Protein AF-A0A1A8QBY9-F1 (afdb_monomer_lite)

Foldseek 3Di:
DDDDDPPPPPPPPPQCPPDPVPDDPVNCPPNDDDDPVNDDPDDDDDDCPVVVVVPVVPDDDDPDDPPDDDDDPVVPPPVPPDDD

InterPro domains:
  IPR026507 Piercer of microtubule wall 1/2 [PF14892] (19-72)
  IPR026507 Piercer of microtubule wall 1/2 [PTHR20899] (10-80)

pLDDT: mean 77.58, std 17.5, range [38.41, 95.56]

Structure (mmCIF, N/CA/C/O backbone):
data_AF-A0A1A8QBY9-F1
#
_entry.id   AF-A0A1A8QBY9-F1
#
loop_
_atom_site.group_PDB
_atom_site.id
_atom_site.type_symbol
_atom_site.label_atom_id
_atom_site.label_alt_id
_atom_site.label_comp_id
_atom_site.label_asym_id
_atom_site.label_entity_id
_atom_site.label_seq_id
_atom_site.pdbx_PDB_ins_code
_atom_site.Cartn_x
_atom_site.Cartn_y
_atom_site.Cartn_z
_atom_site.occupancy
_atom_site.B_iso_or_equiv
_atom_site.auth_seq_id
_atom_site.auth_comp_id
_atom_site.auth_asym_id
_atom_site.auth_atom_id
_atom_site.pdbx_PDB_model_num
ATOM 1 N N . ILE A 1 1 ? 35.911 24.146 3.602 1.00 38.41 1 ILE A N 1
ATOM 2 C CA . ILE A 1 1 ? 36.574 22.913 3.114 1.00 38.41 1 ILE A CA 1
ATOM 3 C C . ILE A 1 1 ? 35.472 22.023 2.559 1.00 38.41 1 ILE A C 1
ATOM 5 O O . ILE A 1 1 ? 34.674 21.505 3.327 1.00 38.41 1 ILE A O 1
ATOM 9 N N . THR A 1 2 ? 35.343 21.982 1.235 1.00 40.53 2 THR A N 1
ATOM 10 C CA . THR A 1 2 ? 34.267 21.282 0.520 1.00 40.53 2 THR A CA 1
ATOM 11 C C . THR A 1 2 ? 34.801 19.923 0.095 1.00 40.53 2 THR A C 1
ATOM 13 O O . THR A 1 2 ? 35.627 19.849 -0.809 1.00 40.53 2 THR A O 1
ATOM 16 N N . THR A 1 3 ? 34.391 18.848 0.764 1.00 49.25 3 THR A N 1
ATOM 17 C CA . THR A 1 3 ? 34.881 17.503 0.440 1.00 49.25 3 THR A CA 1
ATOM 18 C C . THR A 1 3 ? 33.972 16.881 -0.617 1.00 49.25 3 THR A C 1
ATOM 20 O O . THR A 1 3 ? 32.945 16.281 -0.310 1.00 49.25 3 THR A O 1
ATOM 23 N N . SER A 1 4 ? 34.329 17.060 -1.887 1.00 46.59 4 SER A N 1
ATOM 24 C CA . SER A 1 4 ? 33.723 16.354 -3.016 1.00 46.59 4 SER A CA 1
ATOM 25 C C . SER A 1 4 ? 34.146 14.884 -2.982 1.00 46.59 4 SER A C 1
ATOM 27 O O . SER A 1 4 ? 35.281 14.550 -3.321 1.00 46.59 4 SER A O 1
ATOM 29 N N . ALA A 1 5 ? 33.239 14.003 -2.565 1.00 47.69 5 ALA A N 1
ATOM 30 C CA . ALA A 1 5 ? 33.425 12.564 -2.682 1.00 47.69 5 ALA A CA 1
ATOM 31 C C . ALA A 1 5 ? 33.385 12.174 -4.169 1.00 47.69 5 ALA A C 1
ATOM 33 O O . ALA A 1 5 ? 32.329 12.191 -4.806 1.00 47.69 5 ALA A O 1
ATOM 34 N N . THR A 1 6 ? 34.538 11.832 -4.740 1.00 48.94 6 THR A N 1
ATOM 35 C CA . THR A 1 6 ? 34.630 11.219 -6.066 1.00 48.94 6 THR A CA 1
ATOM 36 C C . THR A 1 6 ? 34.023 9.819 -5.995 1.00 48.94 6 THR A C 1
ATOM 38 O O . THR A 1 6 ? 34.604 8.872 -5.466 1.00 48.94 6 THR A O 1
ATOM 41 N N . ARG A 1 7 ? 32.794 9.684 -6.502 1.00 53.50 7 ARG A N 1
ATOM 42 C CA . ARG A 1 7 ? 32.103 8.398 -6.607 1.00 53.50 7 ARG A CA 1
ATOM 43 C C . ARG A 1 7 ? 32.839 7.542 -7.639 1.00 53.50 7 ARG A C 1
ATOM 45 O O . ARG A 1 7 ? 32.670 7.737 -8.839 1.00 53.50 7 ARG A O 1
ATOM 52 N N . SER A 1 8 ? 33.660 6.603 -7.171 1.00 45.44 8 SER A N 1
ATOM 53 C CA . SER A 1 8 ? 34.201 5.527 -8.004 1.00 45.44 8 SER A CA 1
ATOM 54 C C . SER A 1 8 ? 33.024 4.760 -8.611 1.00 45.44 8 SER A C 1
ATOM 56 O O . SER A 1 8 ? 32.287 4.056 -7.915 1.00 45.44 8 SER A O 1
ATOM 58 N N . MET A 1 9 ? 32.790 4.973 -9.905 1.00 48.38 9 MET A N 1
ATOM 59 C CA . MET A 1 9 ? 31.807 4.234 -10.685 1.00 48.38 9 MET A CA 1
ATOM 60 C C . MET A 1 9 ? 32.338 2.807 -10.805 1.00 48.38 9 MET A C 1
ATOM 62 O O . MET A 1 9 ? 33.186 2.522 -11.647 1.00 48.38 9 MET A O 1
ATOM 66 N N . LYS A 1 10 ? 31.882 1.911 -9.923 1.00 44.72 10 LYS A N 1
ATOM 67 C CA . LYS A 1 10 ? 32.106 0.475 -10.089 1.00 44.72 10 LYS A CA 1
ATOM 68 C C . LYS A 1 10 ? 31.495 0.083 -11.433 1.00 44.72 10 LYS A C 1
ATOM 70 O O . LYS A 1 10 ? 30.274 0.034 -11.560 1.00 44.72 10 LYS A O 1
ATOM 75 N N . SER A 1 11 ? 32.345 -0.140 -12.432 1.00 47.56 11 SER A N 1
ATOM 76 C CA . SER A 1 11 ? 31.954 -0.738 -13.704 1.00 47.56 11 SER A CA 1
ATOM 77 C C . SER A 1 11 ? 31.409 -2.131 -13.405 1.00 47.56 11 SER A C 1
ATOM 79 O O . SER A 1 11 ? 32.163 -3.072 -13.169 1.00 47.56 11 SER A O 1
ATOM 81 N N . ALA A 1 12 ? 30.085 -2.254 -13.353 1.00 56.34 12 ALA A N 1
ATOM 82 C CA . ALA A 1 12 ? 29.405 -3.536 -13.341 1.00 56.34 12 ALA A CA 1
ATOM 83 C C . ALA A 1 12 ? 29.437 -4.100 -14.766 1.00 56.34 12 ALA A C 1
ATOM 85 O O . ALA A 1 12 ? 28.433 -4.140 -15.465 1.00 56.34 12 ALA A O 1
ATOM 86 N N . THR A 1 13 ? 30.621 -4.500 -15.212 1.00 50.81 13 THR A N 1
ATOM 87 C CA . THR A 1 13 ? 30.780 -5.341 -16.393 1.00 50.81 13 THR A CA 1
ATOM 88 C C . THR A 1 13 ? 31.426 -6.633 -15.929 1.00 50.81 13 THR A C 1
ATOM 90 O O . THR A 1 13 ? 32.602 -6.889 -16.140 1.00 50.81 13 THR A O 1
ATOM 93 N N . ASN A 1 14 ? 30.631 -7.477 -15.272 1.00 52.22 14 ASN A N 1
ATOM 94 C CA . ASN A 1 14 ? 30.793 -8.903 -15.507 1.00 52.22 14 ASN A CA 1
ATOM 95 C C . ASN A 1 14 ? 29.960 -9.175 -16.757 1.00 52.22 14 ASN A C 1
ATOM 97 O O . ASN A 1 14 ? 28.763 -9.438 -16.611 1.00 52.22 14 ASN A O 1
ATOM 101 N N . PRO A 1 15 ? 30.510 -9.042 -17.985 1.00 54.22 15 PRO A N 1
ATOM 102 C CA . PRO A 1 15 ? 29.813 -9.594 -19.126 1.00 54.22 15 PRO A CA 1
ATOM 103 C C . PRO A 1 15 ? 29.590 -11.057 -18.768 1.00 54.22 15 PRO A C 1
ATOM 105 O O . PRO A 1 15 ? 30.535 -11.788 -18.464 1.00 54.22 15 PRO A O 1
ATOM 108 N N . ASN A 1 16 ? 28.330 -11.473 -18.706 1.00 60.22 16 ASN A N 1
ATOM 109 C CA . ASN A 1 16 ? 28.021 -12.882 -18.659 1.00 60.22 16 ASN A CA 1
ATOM 110 C C . ASN A 1 16 ? 28.498 -13.435 -20.009 1.00 60.22 16 ASN A C 1
ATOM 112 O O . ASN A 1 16 ? 27.740 -13.492 -20.972 1.00 60.22 16 ASN A O 1
ATOM 116 N N . ILE A 1 17 ? 29.781 -13.807 -20.099 1.00 59.06 17 ILE A N 1
ATOM 117 C CA . ILE A 1 17 ? 30.384 -14.555 -21.214 1.00 59.06 17 ILE A CA 1
ATOM 118 C C . ILE A 1 17 ? 29.890 -16.012 -21.098 1.00 59.06 17 ILE A C 1
ATOM 120 O O . ILE A 1 17 ? 30.620 -16.985 -21.265 1.00 59.06 17 ILE A O 1
ATOM 124 N N . GLY A 1 18 ? 28.621 -16.178 -20.719 1.00 62.97 18 GLY A N 1
ATOM 125 C CA . GLY A 1 18 ? 27.920 -17.435 -20.678 1.00 62.97 18 GLY A CA 1
ATOM 126 C C . GLY A 1 18 ? 27.766 -17.882 -22.113 1.00 62.97 18 GLY A C 1
ATOM 127 O O . GLY A 1 18 ? 27.041 -17.269 -22.891 1.00 62.97 18 GLY A O 1
ATOM 128 N N . ARG A 1 19 ? 28.551 -18.902 -22.456 1.00 67.94 19 ARG A N 1
ATOM 129 C CA . ARG A 1 19 ? 28.484 -19.736 -23.653 1.00 67.94 19 ARG A CA 1
ATOM 130 C C . ARG A 1 19 ? 27.512 -19.227 -24.730 1.00 67.94 19 ARG A C 1
ATOM 132 O O . ARG A 1 19 ? 26.319 -19.511 -24.686 1.00 67.94 19 ARG A O 1
ATOM 139 N N . ILE A 1 20 ? 28.068 -18.572 -25.752 1.00 72.56 20 ILE A N 1
ATOM 140 C CA . ILE A 1 20 ? 27.346 -18.016 -26.916 1.00 72.56 20 ILE A CA 1
ATOM 141 C C . ILE A 1 20 ? 26.365 -19.035 -27.527 1.00 72.56 20 ILE A C 1
ATOM 143 O O . ILE A 1 20 ? 25.269 -18.675 -27.939 1.00 72.56 20 ILE A O 1
ATOM 147 N N . LEU A 1 21 ? 26.736 -20.320 -27.519 1.00 81.31 21 LEU A N 1
ATOM 148 C CA . LEU A 1 21 ? 25.943 -21.421 -28.076 1.00 81.31 21 LEU A CA 1
ATOM 149 C C . LEU A 1 21 ? 24.649 -21.743 -27.305 1.00 81.31 21 LEU A C 1
ATOM 151 O O . LEU A 1 21 ? 23.795 -22.427 -27.855 1.00 81.31 21 LEU A O 1
ATOM 155 N N . TYR A 1 22 ? 24.499 -21.291 -26.057 1.00 82.69 22 TYR A N 1
ATOM 156 C CA . TYR A 1 22 ? 23.334 -21.576 -25.201 1.00 82.69 22 TYR A CA 1
ATOM 157 C C . TYR A 1 22 ? 22.645 -20.311 -24.690 1.00 82.69 22 TYR A C 1
ATOM 159 O O . TYR A 1 22 ? 21.985 -20.328 -23.650 1.00 82.69 22 TYR A O 1
ATOM 167 N N . ARG A 1 23 ? 22.797 -19.198 -25.412 1.00 82.19 23 ARG A N 1
ATOM 168 C CA . ARG A 1 23 ? 22.147 -17.943 -25.044 1.00 82.19 23 ARG A CA 1
ATOM 169 C C . ARG A 1 23 ? 20.635 -18.061 -25.237 1.00 82.19 23 ARG A C 1
ATOM 171 O O . ARG A 1 23 ? 20.162 -18.245 -26.356 1.00 82.19 23 ARG A O 1
ATOM 178 N N . THR A 1 24 ? 19.878 -17.923 -24.155 1.00 85.19 24 THR A N 1
ATOM 179 C CA . THR A 1 24 ? 18.415 -17.817 -24.202 1.00 85.19 24 THR A CA 1
ATOM 180 C C . THR A 1 24 ? 17.994 -16.352 -24.337 1.00 85.19 24 THR A C 1
ATOM 182 O O . THR A 1 24 ? 18.790 -15.432 -24.163 1.00 85.19 24 THR A O 1
ATOM 185 N N . THR A 1 25 ? 16.723 -16.092 -24.636 1.00 85.75 25 THR A N 1
ATOM 186 C CA . THR A 1 25 ? 16.187 -14.718 -24.667 1.00 85.75 25 THR A CA 1
ATOM 187 C C . THR A 1 25 ? 16.151 -14.081 -23.273 1.00 85.75 25 THR A C 1
ATOM 189 O O . THR A 1 25 ? 16.373 -12.880 -23.138 1.00 85.75 25 THR A O 1
ATOM 192 N N . SER A 1 26 ? 15.946 -14.883 -22.224 1.00 87.31 26 SER A N 1
ATOM 193 C CA . SER A 1 26 ? 15.945 -14.432 -20.828 1.00 87.31 26 SER A CA 1
ATOM 194 C C . SER A 1 26 ? 17.327 -14.024 -20.313 1.00 87.31 26 SER A C 1
ATOM 196 O O . SER A 1 26 ? 17.411 -13.151 -19.451 1.00 87.31 26 SER A O 1
ATOM 198 N N . SER A 1 27 ? 18.417 -14.583 -20.858 1.00 83.56 27 SER A N 1
ATOM 199 C CA . SER A 1 27 ? 19.784 -14.269 -20.415 1.00 83.56 27 SER A CA 1
ATOM 200 C C . SER A 1 27 ? 20.229 -12.839 -20.753 1.00 83.56 27 SER A C 1
ATOM 202 O O . SER A 1 27 ? 21.296 -12.412 -20.322 1.00 83.56 27 SER A O 1
ATOM 204 N N . ALA A 1 28 ? 19.443 -12.098 -21.542 1.00 84.00 28 ALA A N 1
ATOM 205 C CA . ALA A 1 28 ? 19.683 -10.687 -21.832 1.00 84.00 28 ALA A CA 1
ATOM 206 C C . ALA A 1 28 ? 19.191 -9.747 -20.712 1.00 84.00 28 ALA A C 1
ATOM 208 O O . ALA A 1 28 ? 19.600 -8.584 -20.670 1.00 84.00 28 ALA A O 1
ATOM 209 N N . TYR A 1 29 ? 18.332 -10.215 -19.798 1.00 89.25 29 TYR A N 1
ATOM 210 C CA . TYR A 1 29 ? 17.839 -9.391 -18.694 1.00 89.25 29 TYR A CA 1
ATOM 211 C C . TYR A 1 29 ? 18.982 -9.014 -17.738 1.00 89.25 29 TYR A C 1
ATOM 213 O O . TYR A 1 29 ? 19.762 -9.867 -17.324 1.00 89.25 29 TYR A O 1
ATOM 221 N N . GLY A 1 30 ? 19.104 -7.725 -17.403 1.00 86.75 30 GLY A N 1
ATOM 222 C CA . GLY A 1 30 ? 20.183 -7.209 -16.550 1.00 86.75 30 GLY A CA 1
ATOM 223 C C . GLY A 1 30 ? 21.566 -7.126 -17.215 1.00 86.75 30 GLY A C 1
ATOM 224 O O . GLY A 1 30 ? 22.540 -6.833 -16.529 1.00 86.75 30 GLY A O 1
ATOM 225 N N . SER A 1 31 ? 21.670 -7.368 -18.529 1.00 85.00 31 SER A N 1
ATOM 226 C CA . SER A 1 31 ? 22.945 -7.289 -19.265 1.00 85.00 31 SER A CA 1
ATOM 227 C C . SER A 1 31 ? 23.454 -5.859 -19.484 1.00 85.00 31 SER A C 1
ATOM 229 O O . SER A 1 31 ? 24.658 -5.657 -19.630 1.00 85.00 31 SER A O 1
ATOM 231 N N . PHE A 1 32 ? 22.555 -4.872 -19.489 1.00 85.69 32 PHE A N 1
ATOM 232 C CA . PHE A 1 32 ? 22.890 -3.462 -19.672 1.00 85.69 32 PHE A CA 1
ATOM 233 C C . PHE A 1 32 ? 22.874 -2.710 -18.335 1.00 85.69 32 PHE A C 1
ATOM 235 O O . PHE A 1 32 ? 21.972 -2.937 -17.522 1.00 85.69 32 PHE A O 1
ATOM 242 N N . PRO A 1 33 ? 23.834 -1.796 -18.099 1.00 86.94 33 PRO A N 1
ATOM 243 C CA . PRO A 1 33 ? 23.804 -0.936 -16.926 1.00 86.94 33 PRO A CA 1
ATOM 244 C C . PRO A 1 33 ? 22.627 0.055 -17.005 1.00 86.94 33 PRO A C 1
ATOM 246 O O . PRO A 1 33 ? 22.211 0.429 -18.104 1.00 86.94 33 PRO A O 1
ATOM 249 N N . PRO A 1 34 ? 22.098 0.519 -15.860 1.00 89.88 34 PRO A N 1
ATOM 250 C CA . PRO A 1 34 ? 21.086 1.570 -15.851 1.00 89.88 34 PRO A CA 1
ATOM 251 C C . PRO A 1 34 ? 21.667 2.886 -16.390 1.00 89.88 34 PRO A C 1
ATOM 253 O O . PRO A 1 34 ? 22.800 3.245 -16.058 1.00 89.88 34 PRO A O 1
ATOM 256 N N . THR A 1 35 ? 20.882 3.622 -17.181 1.00 91.81 35 THR A N 1
ATOM 257 C CA . THR A 1 35 ? 21.243 4.953 -17.688 1.00 91.81 35 THR A CA 1
ATOM 258 C C . THR A 1 35 ? 20.387 6.036 -17.014 1.00 91.81 35 THR A C 1
ATOM 260 O O . THR A 1 35 ? 19.281 5.747 -16.551 1.00 91.81 35 THR A O 1
ATOM 263 N N . PRO A 1 36 ? 20.862 7.290 -16.895 1.00 90.25 36 PRO A N 1
ATOM 264 C CA . PRO A 1 36 ? 20.064 8.373 -16.312 1.00 90.25 36 PRO A CA 1
ATOM 265 C C . PRO A 1 36 ? 18.722 8.589 -17.022 1.00 90.25 36 PRO A C 1
ATOM 267 O O . PRO A 1 36 ? 17.721 8.881 -16.375 1.00 90.25 36 PRO A O 1
ATOM 270 N N . GLU A 1 37 ? 18.689 8.389 -18.337 1.00 93.50 37 GLU A N 1
ATOM 271 C CA . GLU A 1 37 ? 17.513 8.558 -19.193 1.00 93.50 37 GLU A CA 1
ATOM 272 C C . GLU A 1 37 ? 16.451 7.479 -18.948 1.00 93.50 37 GLU A C 1
ATOM 274 O O . GLU A 1 37 ? 15.275 7.709 -19.218 1.00 93.50 37 GLU A O 1
ATOM 279 N N . SER A 1 38 ? 16.840 6.308 -18.426 1.00 90.69 38 SER A N 1
ATOM 280 C CA . SER A 1 38 ? 15.889 5.253 -18.058 1.00 90.69 38 SER A CA 1
ATOM 281 C C . SER A 1 38 ? 15.261 5.464 -16.679 1.00 90.69 38 SER A C 1
ATOM 283 O O . SER A 1 38 ? 14.311 4.766 -16.317 1.00 90.69 38 SER A O 1
ATOM 285 N N . SER A 1 39 ? 15.775 6.420 -15.899 1.00 91.50 39 SER A N 1
ATOM 286 C CA . SER A 1 39 ? 15.239 6.751 -14.581 1.00 91.50 39 SER A CA 1
ATOM 287 C C . SER A 1 39 ? 14.029 7.688 -14.698 1.00 91.50 39 SER A C 1
ATOM 289 O O . SER A 1 39 ? 14.025 8.591 -15.535 1.00 91.50 39 SER A O 1
ATOM 291 N N . PRO A 1 40 ? 13.000 7.540 -13.845 1.00 94.19 40 PRO A N 1
ATOM 292 C CA . PRO A 1 40 ? 11.891 8.487 -13.818 1.00 94.19 40 PRO A CA 1
ATOM 293 C C . PRO A 1 40 ? 12.363 9.868 -13.335 1.00 94.19 40 PRO A C 1
ATOM 295 O O . PRO A 1 40 ? 13.188 9.966 -12.428 1.00 94.19 40 PRO A O 1
ATOM 298 N N . HIS A 1 41 ? 11.783 10.947 -13.873 1.00 93.12 41 HIS A N 1
ATOM 299 C CA . HIS A 1 41 ? 12.081 12.318 -13.428 1.00 93.12 41 HIS A CA 1
A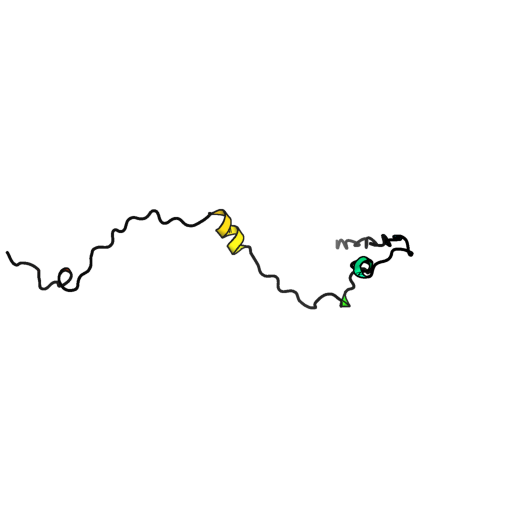TOM 300 C C . HIS A 1 41 ? 11.675 12.595 -11.977 1.00 93.12 41 HIS A C 1
ATOM 302 O O . HIS A 1 41 ? 12.221 13.483 -11.326 1.00 93.12 41 HIS A O 1
ATOM 308 N N . SER A 1 42 ? 10.693 11.866 -11.456 1.00 95.31 42 SER A N 1
ATOM 309 C CA . SER A 1 42 ? 10.255 11.984 -10.070 1.00 95.31 42 SER A CA 1
ATOM 310 C C . SER A 1 42 ? 9.715 10.651 -9.582 1.00 95.31 42 SER A C 1
ATOM 312 O O . SER A 1 42 ? 9.011 9.947 -10.306 1.00 95.31 42 SER A O 1
ATOM 314 N N . TYR A 1 43 ? 10.032 10.316 -8.336 1.00 95.56 43 TYR A N 1
ATOM 315 C CA . TYR A 1 43 ? 9.570 9.107 -7.672 1.00 95.56 43 TYR A CA 1
ATOM 316 C C . TYR A 1 43 ? 8.931 9.483 -6.337 1.00 95.56 43 TYR A C 1
ATOM 318 O O . TYR A 1 43 ? 9.568 10.110 -5.494 1.00 95.56 43 TYR A O 1
ATOM 326 N N . HIS A 1 44 ? 7.670 9.093 -6.152 1.00 95.31 44 HIS A N 1
ATOM 327 C CA . HIS A 1 44 ? 6.882 9.384 -4.955 1.00 95.31 44 HIS A CA 1
ATOM 328 C C . HIS A 1 44 ? 6.609 8.076 -4.202 1.00 95.31 44 HIS A C 1
ATOM 330 O O . HIS A 1 44 ? 5.541 7.478 -4.371 1.00 95.31 44 HIS A O 1
ATOM 336 N N . PRO A 1 45 ? 7.577 7.568 -3.414 1.00 95.06 45 PRO A N 1
ATOM 337 C CA . PRO A 1 45 ? 7.380 6.335 -2.670 1.00 95.06 45 PRO A CA 1
ATOM 338 C C . PRO A 1 45 ? 6.282 6.510 -1.625 1.00 95.06 45 PRO A C 1
ATOM 340 O O . PRO A 1 45 ? 6.194 7.534 -0.945 1.00 95.06 45 PRO A O 1
ATOM 343 N N . LYS A 1 46 ? 5.478 5.464 -1.435 1.00 95.56 46 LYS A N 1
ATOM 344 C CA . LYS A 1 46 ? 4.548 5.411 -0.308 1.00 95.56 46 LYS A CA 1
ATOM 345 C C . LYS A 1 46 ? 5.328 5.159 0.981 1.00 95.56 46 LYS A C 1
ATOM 347 O O . LYS A 1 46 ? 6.125 4.226 1.070 1.00 95.56 46 LYS A O 1
ATOM 352 N N . SER A 1 47 ? 5.085 5.987 1.993 1.00 95.44 47 SER A N 1
ATOM 353 C CA . SER A 1 47 ? 5.621 5.756 3.333 1.00 95.44 47 SER A CA 1
ATOM 354 C C . SER A 1 47 ? 4.797 4.685 4.039 1.00 95.44 47 SER A C 1
ATOM 356 O O . SER A 1 47 ? 3.594 4.840 4.222 1.00 95.44 47 SER A O 1
ATOM 358 N N . HIS A 1 48 ? 5.463 3.627 4.496 1.00 95.38 48 HIS A N 1
ATOM 359 C CA . HIS A 1 48 ? 4.870 2.606 5.363 1.00 95.38 48 HIS A CA 1
ATOM 360 C C . HIS A 1 48 ? 5.236 2.809 6.843 1.00 95.38 48 HIS A C 1
ATOM 362 O O . HIS A 1 48 ? 5.088 1.887 7.642 1.00 95.38 48 HIS A O 1
ATOM 368 N N . ARG A 1 49 ? 5.737 3.996 7.228 1.00 95.56 49 ARG A N 1
ATOM 369 C CA . ARG A 1 49 ? 6.189 4.264 8.607 1.00 95.56 49 ARG A CA 1
ATOM 370 C C . ARG A 1 49 ? 5.070 4.070 9.630 1.00 95.56 49 ARG A C 1
ATOM 372 O O . ARG A 1 49 ? 5.249 3.291 10.557 1.00 95.56 49 ARG A O 1
ATOM 379 N N . PHE A 1 50 ? 3.916 4.694 9.393 1.00 93.81 50 PHE A N 1
ATOM 380 C CA . PHE A 1 50 ? 2.746 4.588 10.266 1.00 93.81 50 PHE A CA 1
ATOM 381 C C . PHE A 1 50 ? 2.298 3.131 10.450 1.00 93.81 50 PHE A C 1
ATOM 383 O O . PHE A 1 50 ? 2.224 2.635 11.569 1.00 93.81 50 PHE A O 1
ATOM 390 N N . THR A 1 51 ? 2.086 2.401 9.351 1.00 94.31 51 THR A N 1
ATOM 391 C CA . THR A 1 51 ? 1.640 1.001 9.408 1.00 94.31 51 THR A CA 1
ATOM 392 C C . THR A 1 51 ? 2.660 0.097 10.094 1.00 94.31 51 THR A C 1
ATOM 394 O O . THR A 1 51 ? 2.271 -0.792 10.842 1.00 94.31 51 THR A O 1
ATOM 397 N N . LYS A 1 52 ? 3.963 0.328 9.881 1.00 94.88 52 LYS A N 1
ATOM 398 C CA . LYS A 1 52 ? 5.037 -0.431 10.537 1.00 94.88 52 LYS A CA 1
ATOM 399 C C . LYS A 1 52 ? 5.069 -0.198 12.049 1.00 94.88 52 LYS A C 1
ATOM 401 O O . LYS A 1 52 ? 5.362 -1.122 12.807 1.00 94.88 52 LYS A O 1
ATOM 406 N N . GLU A 1 53 ? 4.812 1.032 12.484 1.00 94.56 53 GLU A N 1
ATOM 407 C CA . GLU A 1 53 ? 4.702 1.375 13.902 1.00 94.56 53 GLU A CA 1
ATOM 408 C C . GLU A 1 53 ? 3.447 0.735 14.509 1.00 94.56 53 GLU A C 1
ATOM 410 O O . GLU A 1 53 ? 3.550 0.059 15.530 1.00 94.56 53 GLU A O 1
ATOM 415 N N . GLN A 1 54 ? 2.301 0.821 13.830 1.00 92.69 54 GLN A N 1
ATOM 416 C CA . GLN A 1 54 ? 1.055 0.197 14.279 1.00 92.69 54 GLN A CA 1
ATOM 417 C C . GLN A 1 54 ? 1.147 -1.336 14.342 1.00 92.69 54 GLN A C 1
ATOM 419 O O . GLN A 1 54 ? 0.695 -1.939 15.312 1.00 92.69 54 GLN A O 1
ATOM 424 N N . SER A 1 55 ? 1.790 -1.985 13.366 1.00 92.31 55 SER A N 1
ATOM 425 C CA . SER A 1 55 ? 1.909 -3.449 13.331 1.00 92.31 55 SER A CA 1
ATOM 426 C C . SER A 1 55 ? 2.732 -4.024 14.485 1.00 92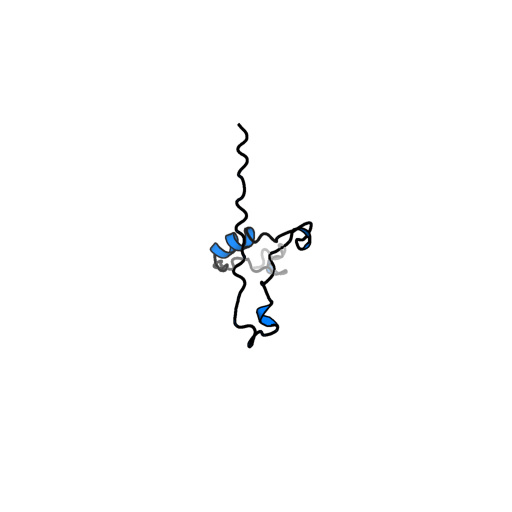.31 55 SER A C 1
ATOM 428 O O . SER A 1 55 ? 2.574 -5.195 14.818 1.00 92.31 55 SER A O 1
ATOM 430 N N . ARG A 1 56 ? 3.612 -3.226 15.111 1.00 92.56 56 ARG A N 1
ATOM 431 C CA . ARG A 1 56 ? 4.379 -3.670 16.290 1.00 92.56 56 ARG A CA 1
ATOM 432 C C . ARG A 1 56 ? 3.486 -3.961 17.495 1.00 92.56 56 ARG A C 1
ATOM 434 O O . ARG A 1 56 ? 3.870 -4.781 18.319 1.00 92.56 56 ARG A O 1
ATOM 441 N N . GLY A 1 57 ? 2.330 -3.302 17.592 1.00 89.75 57 GLY A N 1
ATOM 442 C CA . GLY A 1 57 ? 1.371 -3.489 18.682 1.00 89.75 57 GLY A CA 1
ATOM 443 C C . GLY A 1 57 ? 0.515 -4.754 18.565 1.00 89.75 57 GLY A C 1
ATOM 444 O O . GLY A 1 57 ? -0.246 -5.043 19.481 1.00 89.75 57 GLY A O 1
ATOM 445 N N . GLY A 1 58 ? 0.635 -5.514 17.471 1.00 90.06 58 GLY A N 1
ATOM 446 C CA . GLY A 1 58 ? -0.191 -6.694 17.224 1.00 90.06 58 GLY A CA 1
ATOM 447 C C . GLY A 1 58 ? -1.635 -6.353 16.846 1.00 90.06 58 GLY A C 1
ATOM 448 O O . GLY A 1 58 ? -1.967 -5.221 16.495 1.00 90.06 58 GLY A O 1
ATOM 449 N N . MET A 1 59 ? -2.496 -7.370 16.864 1.00 92.94 59 MET A N 1
ATOM 450 C CA . MET A 1 59 ? -3.921 -7.204 16.587 1.00 92.94 59 MET A CA 1
ATOM 451 C C . MET A 1 59 ? -4.627 -6.607 17.803 1.00 92.94 59 MET A C 1
ATOM 453 O O . MET A 1 59 ? -4.448 -7.091 18.919 1.00 92.94 59 MET A O 1
ATOM 457 N N . TYR A 1 60 ? -5.456 -5.588 17.574 1.00 91.69 60 TYR A N 1
ATOM 458 C CA . TYR A 1 60 ? -6.337 -5.053 18.608 1.00 91.69 60 TYR A CA 1
ATOM 459 C C . TYR A 1 60 ? -7.246 -6.163 19.153 1.00 91.69 60 TYR A C 1
ATOM 461 O O . TYR A 1 60 ? -7.828 -6.927 18.381 1.00 91.69 60 TYR A O 1
ATOM 469 N N . GLN A 1 61 ? -7.358 -6.232 20.477 1.00 92.25 61 GLN A N 1
ATOM 470 C CA . GLN A 1 61 ? -8.301 -7.097 21.174 1.00 92.25 61 GLN A CA 1
ATOM 471 C C . GLN A 1 61 ? -9.208 -6.226 22.031 1.00 92.25 61 GLN A C 1
ATOM 473 O O . GLN A 1 61 ? -8.725 -5.411 22.821 1.00 92.25 61 GLN A O 1
ATOM 478 N N . ASP A 1 62 ? -10.513 -6.408 21.865 1.00 93.50 62 AS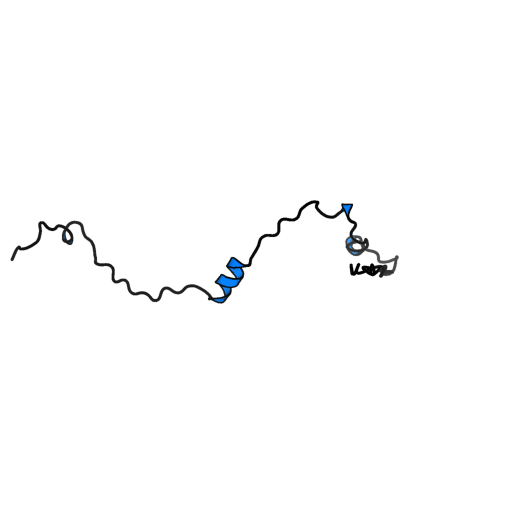P A N 1
ATOM 479 C CA . ASP A 1 62 ? -11.491 -5.801 22.750 1.00 93.50 62 ASP A CA 1
ATOM 480 C C . ASP A 1 62 ? -11.636 -6.674 23.999 1.00 93.50 62 ASP A C 1
ATOM 482 O O . ASP A 1 62 ? -12.161 -7.783 23.941 1.00 93.50 62 ASP A O 1
ATOM 486 N N . ASN A 1 63 ? -11.118 -6.169 25.118 1.00 92.25 63 ASN A N 1
ATOM 487 C CA . ASN A 1 63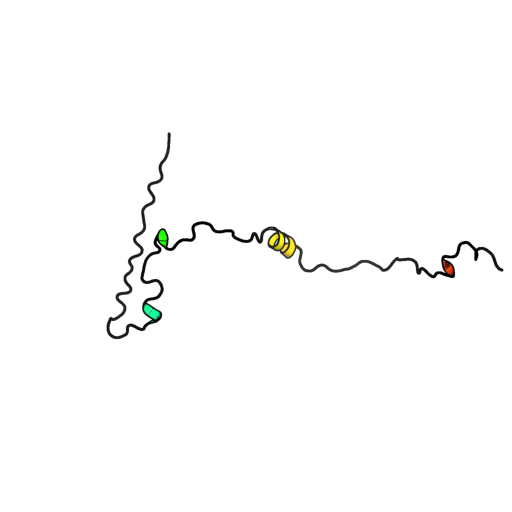 ? -11.240 -6.785 26.439 1.00 92.25 63 ASN A CA 1
ATOM 488 C C . ASN A 1 63 ? -12.156 -5.957 27.358 1.00 92.25 63 ASN A C 1
ATOM 490 O O . ASN A 1 63 ? -12.071 -6.068 28.583 1.00 92.25 63 ASN A O 1
ATOM 494 N N . SER A 1 64 ? -12.976 -5.068 26.789 1.00 94.31 64 SER A N 1
ATOM 495 C CA . SER A 1 64 ? -13.903 -4.237 27.553 1.00 94.31 64 SER A CA 1
ATOM 496 C C . SER A 1 64 ? -15.200 -4.985 27.884 1.00 94.31 64 SER A C 1
ATOM 498 O O . SER A 1 64 ? -15.572 -5.960 27.234 1.00 94.31 64 SER A O 1
ATOM 500 N N . LEU A 1 65 ? -15.882 -4.549 28.947 1.00 93.81 65 LEU A N 1
ATOM 501 C CA . LEU A 1 65 ? -17.206 -5.052 29.304 1.00 93.81 65 LEU A CA 1
ATOM 502 C C . LEU A 1 65 ? -18.280 -4.142 28.709 1.00 93.81 65 LEU A C 1
ATOM 504 O O . LEU A 1 65 ? -18.163 -2.918 28.758 1.00 93.81 65 LEU A O 1
ATOM 508 N N . ASN A 1 66 ? -19.373 -4.740 28.239 1.00 91.19 66 ASN A N 1
ATOM 509 C CA . ASN A 1 66 ? -20.565 -4.000 27.839 1.00 91.19 66 ASN A CA 1
ATOM 510 C C . ASN A 1 66 ? -21.274 -3.455 29.085 1.00 91.19 66 ASN A C 1
ATOM 512 O O . ASN A 1 66 ? -22.096 -4.135 29.691 1.00 91.19 66 ASN A O 1
ATOM 516 N N . THR A 1 67 ? -20.933 -2.230 29.478 1.00 90.94 67 THR A N 1
ATOM 517 C CA . THR A 1 67 ? -21.527 -1.526 30.630 1.00 90.94 67 THR A CA 1
ATOM 518 C C . THR A 1 67 ? -22.547 -0.468 30.219 1.00 90.94 67 THR A C 1
ATOM 520 O O . THR A 1 67 ? -23.011 0.310 31.053 1.00 90.94 67 THR A O 1
ATOM 523 N N . ALA A 1 68 ? -22.901 -0.417 28.932 1.00 89.25 68 ALA A N 1
ATOM 524 C CA . ALA A 1 68 ? -23.963 0.454 28.458 1.00 89.25 68 ALA A CA 1
ATOM 525 C C . ALA A 1 68 ? -25.279 0.088 29.163 1.00 89.25 68 ALA A C 1
ATOM 527 O O . ALA A 1 68 ? -25.664 -1.079 29.195 1.00 89.25 68 ALA A O 1
ATOM 528 N N . LEU A 1 69 ? -25.955 1.091 29.730 1.00 85.31 69 LEU A N 1
ATOM 529 C CA . LEU A 1 69 ? -27.304 0.916 30.259 1.00 85.31 69 LEU A CA 1
ATOM 530 C C . LEU A 1 69 ? -28.244 0.548 29.114 1.00 85.31 69 LEU A C 1
ATOM 532 O O . LEU A 1 69 ? -28.175 1.159 28.043 1.00 85.31 69 LEU A O 1
ATOM 536 N N . ASP A 1 70 ? -29.121 -0.424 29.359 1.00 82.62 70 ASP A N 1
ATOM 537 C CA . ASP A 1 70 ? -30.191 -0.739 28.425 1.00 82.62 70 ASP A CA 1
ATOM 538 C C . ASP A 1 70 ? -31.133 0.461 28.337 1.00 82.62 70 ASP A C 1
ATOM 540 O O . ASP A 1 70 ? -31.733 0.881 29.328 1.00 82.62 70 ASP A O 1
ATOM 544 N N . ARG A 1 71 ? -31.185 1.055 27.147 1.00 81.31 71 ARG A N 1
ATOM 545 C CA . ARG A 1 71 ? -31.987 2.236 26.859 1.00 81.31 71 ARG A CA 1
ATOM 546 C C . ARG A 1 71 ? -33.228 1.794 26.121 1.00 81.31 71 ARG A C 1
ATOM 548 O O . ARG A 1 71 ? -33.149 1.315 24.988 1.00 81.31 71 ARG A O 1
ATOM 555 N N . SER A 1 72 ? -34.383 1.999 26.733 1.00 80.50 72 SER A N 1
ATOM 556 C CA . SER A 1 72 ? -35.656 1.825 26.051 1.00 80.50 72 SER A CA 1
ATOM 557 C C . SER A 1 72 ? -36.470 3.096 26.173 1.00 80.50 72 SER A C 1
ATOM 55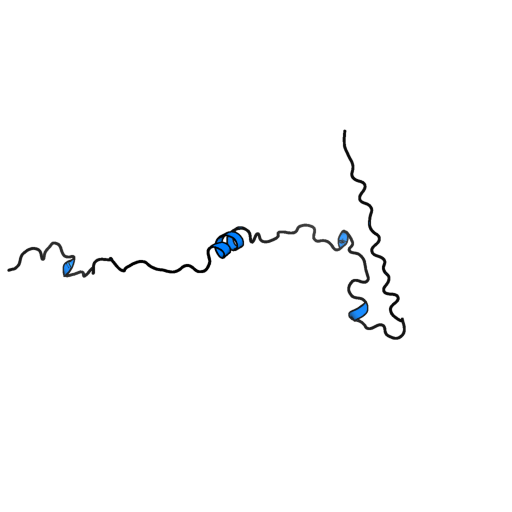9 O O . SER A 1 72 ? -36.522 3.721 27.227 1.00 80.50 72 SER A O 1
ATOM 561 N N . ARG A 1 73 ? -37.205 3.444 25.113 1.00 74.56 73 ARG A N 1
ATOM 562 C CA . ARG A 1 73 ? -38.123 4.589 25.149 1.00 74.56 73 ARG A CA 1
ATOM 563 C C . ARG A 1 73 ? -39.088 4.536 26.331 1.00 74.56 73 ARG A C 1
ATOM 565 O O . ARG A 1 73 ? -39.503 5.592 26.763 1.00 74.56 73 ARG A O 1
ATOM 572 N N . VAL A 1 74 ? -39.449 3.354 26.829 1.00 72.50 74 VAL A N 1
ATOM 573 C CA . VAL A 1 74 ? -40.376 3.183 27.956 1.00 72.50 74 VAL A CA 1
ATOM 574 C C . VAL A 1 74 ? -39.671 3.399 29.299 1.00 72.50 74 VAL A C 1
ATOM 576 O O . VAL A 1 74 ? -40.197 4.107 30.146 1.00 72.50 74 VAL A O 1
ATOM 579 N N . HIS A 1 75 ? -38.476 2.837 29.493 1.00 66.25 75 HIS A N 1
ATOM 580 C CA . HIS A 1 75 ? -37.733 2.924 30.759 1.00 66.25 75 HIS A CA 1
ATOM 581 C C . HIS A 1 75 ? -36.895 4.206 30.892 1.00 66.25 75 HIS A C 1
ATOM 583 O O . HIS A 1 75 ? -36.640 4.653 32.004 1.00 66.25 75 HIS A O 1
ATOM 589 N N . ASP A 1 76 ? -36.550 4.840 29.772 1.00 67.25 76 ASP A N 1
ATOM 590 C CA . ASP A 1 76 ? -35.878 6.142 29.716 1.00 67.25 76 ASP A CA 1
ATOM 591 C C . ASP A 1 76 ? -36.876 7.314 29.735 1.00 67.25 76 ASP A C 1
ATOM 593 O O . ASP A 1 76 ? -36.471 8.475 29.655 1.00 67.25 76 ASP A O 1
ATOM 597 N N . CYS A 1 77 ? -38.188 7.037 29.800 1.00 63.41 77 CYS A N 1
ATOM 598 C CA . CYS A 1 77 ? -39.206 8.066 29.975 1.00 63.41 77 CYS A CA 1
ATOM 599 C C . CYS A 1 77 ? -39.158 8.596 31.416 1.00 63.41 77 CYS A C 1
ATOM 601 O O . CYS A 1 77 ? -39.584 7.886 32.329 1.00 63.41 77 CYS A O 1
ATOM 603 N N . PRO A 1 78 ? -38.789 9.871 31.647 1.00 66.44 78 PRO A N 1
ATOM 604 C CA . PRO A 1 78 ? -38.866 10.471 32.980 1.00 66.44 78 PRO A CA 1
ATOM 605 C C . PRO A 1 78 ? -40.308 10.573 33.514 1.00 66.44 78 PRO A C 1
ATOM 607 O O . PRO A 1 78 ? -40.513 10.931 34.671 1.00 66.44 78 PRO A O 1
ATOM 610 N N . SER A 1 79 ? -41.313 10.269 32.682 1.00 62.44 79 SER A N 1
ATOM 611 C CA . SER A 1 79 ? -42.733 10.255 33.039 1.00 62.44 79 SER A CA 1
ATOM 612 C C . SER A 1 79 ? -43.203 8.979 33.744 1.00 62.44 79 SER A C 1
ATOM 614 O O . SER A 1 79 ? -44.330 8.969 34.226 1.00 62.44 79 SER A O 1
ATOM 616 N N . LEU A 1 80 ? -42.395 7.910 33.792 1.00 61.03 80 LEU A N 1
ATOM 617 C CA . LEU A 1 80 ? -42.730 6.655 34.491 1.00 61.03 80 LEU A CA 1
ATOM 618 C C . LEU A 1 80 ? -42.076 6.532 35.875 1.00 61.03 80 LEU A C 1
ATOM 620 O O . LEU A 1 80 ? -42.048 5.455 36.470 1.00 61.03 80 LEU A O 1
ATOM 624 N N . HIS A 1 81 ? -41.569 7.631 36.427 1.00 64.19 81 HIS A N 1
ATOM 625 C CA . HIS A 1 81 ? -41.160 7.646 37.822 1.00 64.19 81 HIS A CA 1
ATOM 626 C C . HIS A 1 81 ? -42.417 7.580 38.710 1.00 64.19 81 HIS A C 1
ATOM 628 O O . HIS A 1 81 ? -43.261 8.470 38.648 1.00 64.19 81 HIS A O 1
ATOM 634 N N . TYR A 1 82 ? -42.501 6.541 39.548 1.00 63.31 82 TYR A N 1
ATOM 635 C CA . TYR A 1 82 ? -43.496 6.327 40.614 1.00 63.31 82 TYR A CA 1
ATOM 636 C C . TYR A 1 82 ? -44.876 5.793 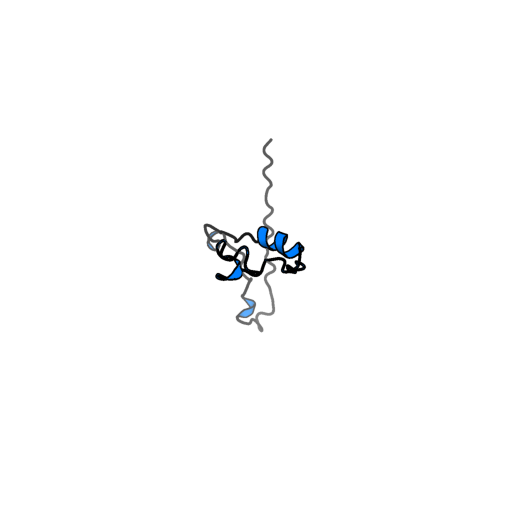40.192 1.00 63.31 82 TYR A C 1
ATOM 638 O O . TYR A 1 82 ? -45.884 6.496 40.228 1.00 63.31 82 TYR A O 1
ATOM 646 N N . THR A 1 83 ? -44.975 4.492 39.925 1.00 61.84 83 THR A N 1
ATOM 647 C CA . THR A 1 83 ? -46.234 3.758 40.148 1.00 61.84 83 THR A CA 1
ATOM 648 C C . THR A 1 83 ? -45.917 2.505 40.964 1.00 61.84 83 THR A C 1
ATOM 650 O O . THR A 1 83 ? -44.962 1.805 40.636 1.00 61.84 83 THR A O 1
ATOM 653 N N . LEU A 1 84 ? -46.638 2.341 42.082 1.00 55.75 84 LEU A N 1
ATOM 654 C CA . LEU A 1 84 ? -46.427 1.333 43.133 1.00 55.75 84 LEU A CA 1
ATOM 655 C C . LEU A 1 84 ? -46.769 -0.085 42.671 1.00 55.75 84 LEU A C 1
ATOM 657 O O . LEU A 1 84 ? -47.821 -0.235 42.010 1.00 55.75 84 LEU A O 1
#

Organism: NCBI:txid451742

Sequence (84 aa):
ITTSATRSMKSATNPNIGRILYRTTSSAYGSFPPTPESSPHSYHPKSHRFTKEQSRGGMYQDNSLNTALDRSRVHDCPSLHYTL

Secondary structure (DSSP, 8-state):
-------------------GGG--SGGGTT-SPP-GGGS-S---PPP-HHHHHHHTT-S-------------TTTT-GGG----

Radius of gyration: 34.37 Å; chains: 1; bounding box: 83×44×71 Å